Protein AF-A0A937QDV8-F1 (afdb_monomer)

Mean predicted aligned error: 10.95 Å

Foldseek 3Di:
DVVDKDKDKDKDKDFDAPVNCVVVVHPDHTGIDIDIDIDIGDPPCDVVNCVVPDPDDPPPDD

pLDDT: mean 71.27, std 15.76, range [39.19, 91.62]

Radius of gyration: 14.42 Å; Cα contacts (8 Å, |Δi|>4): 66; chains: 1; bounding 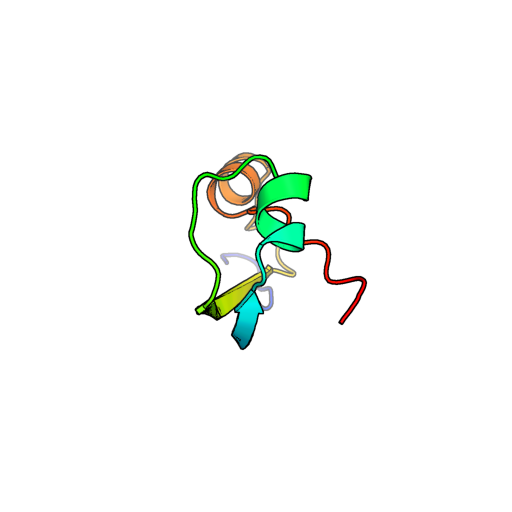box: 30×24×38 Å

Solvent-accessible surface area (backbone atoms only — not comparable to full-atom values): 4166 Å² total; per-residue (Å²): 109,101,83,54,62,56,76,47,79,48,76,45,83,42,77,45,50,58,68,60,26,64,78,68,74,45,101,64,79,56,46,83,45,75,47,78,48,80,45,69,71,36,90,71,68,41,73,70,56,40,70,75,68,63,73,87,71,76,91,77,81,129

Sequence (62 aa):
MPRGGNLTIETANVDLDEAYFDDHGVEKMSGSYVMLAISDTGIGMDEETRSRISCALSPTQI

Secondary structure (DSSP, 8-state):
-TT---EEEEEEEEEE-HHHHHHHT----SEEEEEEEEEE-STT--HHHHHHH---------

Nearest PDB structures (foldseek):
  7qep-assembly1_D6  TM=3.304E-01  e=9.303E+00  Encephalitozoon cuniculi GB-M1

Structure (mmCIF, N/CA/C/O backbone):
data_AF-A0A937QDV8-F1
#
_entry.id   AF-A0A937QDV8-F1
#
loop_
_atom_site.group_PDB
_atom_site.id
_atom_site.type_symbol
_atom_site.label_atom_id
_atom_site.label_alt_id
_atom_site.label_comp_id
_atom_site.label_asym_id
_atom_site.label_entity_id
_atom_site.label_seq_id
_atom_site.pdbx_PDB_ins_code
_atom_site.Cartn_x
_atom_site.Cartn_y
_atom_site.Cartn_z
_atom_site.occupancy
_atom_site.B_iso_or_equiv
_atom_site.auth_seq_id
_atom_site.auth_comp_id
_atom_site.auth_asym_id
_atom_site.auth_atom_id
_atom_site.pdbx_PDB_model_num
ATOM 1 N N . MET A 1 1 ? -8.111 2.815 18.483 1.00 58.03 1 MET A N 1
ATOM 2 C CA . MET A 1 1 ? -9.380 3.450 18.063 1.00 58.03 1 MET A CA 1
ATOM 3 C C . MET A 1 1 ? -10.316 3.568 19.260 1.00 58.03 1 MET A C 1
ATOM 5 O O . MET A 1 1 ? -10.680 2.533 19.805 1.00 58.03 1 MET A O 1
ATOM 9 N N . PRO A 1 2 ? -10.703 4.775 19.703 1.00 53.84 2 PRO A N 1
ATOM 10 C CA . PRO A 1 2 ? -11.502 4.961 20.923 1.00 53.84 2 PRO A CA 1
ATOM 11 C C . PRO A 1 2 ? -12.948 4.423 20.846 1.00 53.84 2 PRO A C 1
ATOM 13 O O . PRO A 1 2 ? -13.609 4.330 21.873 1.00 53.84 2 PRO A O 1
ATOM 16 N N . ARG A 1 3 ? -13.443 4.040 19.657 1.00 59.75 3 ARG A N 1
ATOM 17 C CA . ARG A 1 3 ? -14.796 3.483 19.438 1.00 59.75 3 ARG A CA 1
ATOM 18 C C . ARG A 1 3 ? -14.824 2.059 18.853 1.00 59.75 3 ARG A C 1
ATOM 20 O O . ARG A 1 3 ? -15.896 1.584 18.495 1.00 59.75 3 ARG A O 1
ATOM 27 N N . GLY A 1 4 ? -13.675 1.384 18.771 1.00 71.50 4 GLY A N 1
ATOM 28 C CA . GLY A 1 4 ? -13.532 0.106 18.059 1.00 71.50 4 GLY A CA 1
ATOM 29 C C . GLY A 1 4 ? -13.368 0.260 16.537 1.00 71.50 4 GLY A C 1
ATOM 30 O O . GLY A 1 4 ? -13.581 1.342 15.990 1.00 71.50 4 GLY A O 1
ATOM 31 N N . GLY A 1 5 ? -12.931 -0.824 15.890 1.00 70.94 5 GLY A N 1
ATOM 32 C CA . GLY A 1 5 ? -12.585 -0.925 14.465 1.00 70.94 5 GLY A CA 1
ATOM 33 C C . GLY A 1 5 ? -11.439 -1.926 14.258 1.00 70.94 5 GLY A C 1
ATOM 34 O O . GLY A 1 5 ? -10.685 -2.181 15.199 1.00 70.94 5 GLY A O 1
ATOM 35 N N . ASN A 1 6 ? -11.336 -2.521 13.068 1.00 76.19 6 ASN A N 1
ATOM 36 C CA . ASN A 1 6 ? -10.253 -3.437 12.716 1.00 76.19 6 ASN A CA 1
ATOM 37 C C . ASN A 1 6 ? -9.213 -2.697 11.880 1.00 76.19 6 ASN A C 1
ATOM 39 O O . ASN A 1 6 ? -9.535 -2.182 10.811 1.00 76.19 6 ASN A O 1
ATOM 43 N N . LEU A 1 7 ? -7.975 -2.689 12.373 1.00 80.75 7 LEU A N 1
ATOM 44 C CA . LEU A 1 7 ? -6.802 -2.315 11.596 1.00 80.75 7 LEU A CA 1
ATOM 45 C C . LEU A 1 7 ? -6.161 -3.601 11.077 1.00 80.75 7 LEU A C 1
ATOM 47 O O . LEU A 1 7 ? -5.675 -4.418 11.860 1.00 80.75 7 LEU A O 1
ATOM 51 N N . THR A 1 8 ? -6.159 -3.759 9.765 1.00 82.69 8 THR A N 1
ATOM 52 C CA . THR A 1 8 ? -5.522 -4.863 9.061 1.00 82.69 8 THR A CA 1
ATOM 53 C C . THR A 1 8 ? -4.235 -4.356 8.424 1.00 82.69 8 THR A C 1
ATOM 55 O O . THR A 1 8 ? -4.244 -3.358 7.703 1.00 82.69 8 THR A O 1
ATOM 58 N N . ILE A 1 9 ? -3.126 -5.040 8.705 1.00 84.81 9 ILE A N 1
ATOM 59 C CA . ILE A 1 9 ? -1.830 -4.800 8.069 1.00 84.81 9 ILE A CA 1
ATOM 60 C C . ILE A 1 9 ? -1.462 -6.067 7.310 1.00 84.81 9 ILE A C 1
ATOM 62 O O . ILE A 1 9 ? -1.405 -7.144 7.903 1.00 84.81 9 ILE A O 1
ATOM 66 N N . GLU A 1 10 ? -1.202 -5.926 6.018 1.00 89.06 10 GLU A N 1
ATOM 67 C CA . GLU A 1 10 ? -0.830 -7.024 5.134 1.00 89.06 10 GLU A CA 1
ATOM 68 C C . GLU A 1 10 ? 0.510 -6.729 4.476 1.00 89.06 10 GLU A C 1
ATOM 70 O O . GLU A 1 10 ? 0.813 -5.589 4.110 1.00 89.06 10 GLU A O 1
ATOM 75 N N . THR A 1 11 ? 1.317 -7.776 4.335 1.00 90.25 11 THR A N 1
ATOM 76 C CA . THR A 1 11 ? 2.590 -7.720 3.628 1.00 90.25 11 THR A CA 1
ATOM 77 C C . THR A 1 11 ? 2.629 -8.770 2.533 1.00 90.25 11 THR A C 1
ATOM 79 O O . THR A 1 11 ? 2.182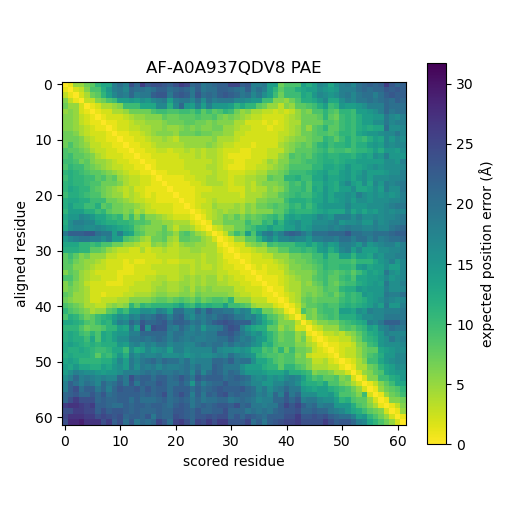 -9.902 2.721 1.00 90.25 11 THR A O 1
ATOM 82 N N . ALA A 1 12 ? 3.183 -8.397 1.384 1.00 88.88 12 ALA A N 1
ATOM 83 C CA . ALA A 1 12 ? 3.408 -9.312 0.274 1.00 88.88 12 ALA A CA 1
ATOM 84 C C . ALA A 1 12 ? 4.736 -8.994 -0.408 1.00 88.88 12 ALA A C 1
ATOM 86 O O . ALA A 1 12 ? 5.123 -7.832 -0.510 1.00 88.88 12 ALA A O 1
ATOM 87 N N . ASN A 1 13 ? 5.423 -10.024 -0.893 1.00 91.62 13 ASN A N 1
ATOM 88 C CA . ASN A 1 13 ? 6.545 -9.823 -1.804 1.00 91.62 13 ASN A CA 1
ATOM 89 C C . ASN A 1 13 ? 5.977 -9.505 -3.188 1.00 91.62 13 ASN A C 1
ATOM 91 O O . ASN A 1 13 ? 5.078 -10.208 -3.651 1.00 91.62 13 ASN A O 1
ATOM 95 N N . VAL A 1 14 ? 6.489 -8.458 -3.825 1.00 89.00 14 VAL A N 1
ATOM 96 C CA . VAL A 1 14 ? 6.092 -8.035 -5.169 1.00 89.00 14 VAL A CA 1
ATOM 97 C C . VAL A 1 14 ? 7.343 -7.747 -5.983 1.00 89.00 14 VAL A C 1
ATOM 99 O O . VAL A 1 14 ? 8.257 -7.081 -5.503 1.00 89.00 14 VAL A O 1
ATOM 102 N N . ASP A 1 15 ? 7.389 -8.248 -7.208 1.00 89.75 15 ASP A N 1
ATOM 103 C CA . ASP A 1 15 ? 8.439 -7.894 -8.155 1.00 89.75 15 ASP A CA 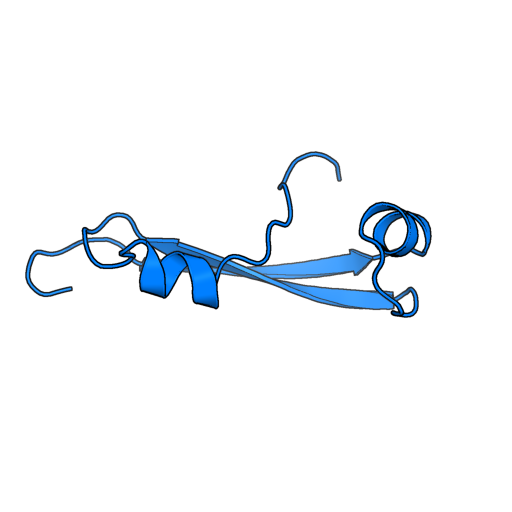1
ATOM 104 C C . ASP A 1 15 ? 7.901 -6.769 -9.040 1.00 89.75 15 ASP A C 1
ATOM 106 O O . ASP A 1 15 ? 6.887 -6.940 -9.715 1.00 89.75 15 ASP A O 1
ATOM 110 N N . LEU A 1 16 ? 8.541 -5.600 -8.977 1.00 87.81 16 LEU A N 1
ATOM 111 C CA . LEU A 1 16 ? 8.168 -4.434 -9.777 1.00 87.81 16 LEU A CA 1
ATOM 112 C C . LEU A 1 16 ? 9.138 -4.313 -10.949 1.00 87.81 16 LEU A C 1
ATOM 114 O O . LEU A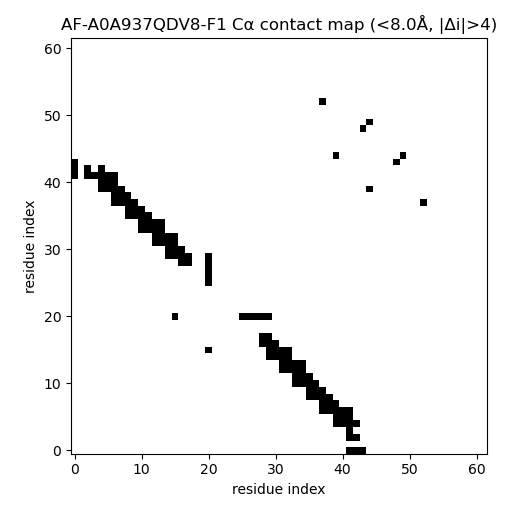 1 16 ? 10.359 -4.327 -10.758 1.00 87.81 16 LEU A O 1
ATOM 118 N N . ASP A 1 17 ? 8.592 -4.206 -12.154 1.00 85.81 17 ASP A N 1
ATOM 119 C CA . ASP A 1 17 ? 9.353 -4.040 -13.386 1.00 85.81 17 ASP A CA 1
ATOM 120 C C . ASP A 1 17 ? 9.475 -2.563 -13.789 1.00 85.81 17 ASP A C 1
ATOM 122 O O . ASP A 1 17 ? 8.958 -1.662 -13.132 1.00 85.81 17 ASP A O 1
ATOM 126 N N . GLU A 1 18 ? 10.215 -2.303 -14.864 1.00 84.56 18 GLU A N 1
ATOM 127 C CA . GLU A 1 18 ? 10.433 -0.940 -15.360 1.00 84.56 18 GLU A CA 1
ATOM 128 C C . GLU A 1 18 ? 9.131 -0.294 -15.852 1.00 84.56 18 GLU A C 1
ATOM 130 O O . GLU A 1 18 ? 8.920 0.894 -15.621 1.00 84.56 18 GLU A O 1
ATOM 135 N N . ALA A 1 19 ? 8.216 -1.081 -16.432 1.00 85.50 19 ALA A N 1
ATOM 136 C CA . ALA A 1 19 ? 6.936 -0.583 -16.929 1.00 85.50 19 ALA A CA 1
ATOM 137 C C . ALA A 1 19 ? 6.084 0.018 -15.804 1.00 85.50 19 ALA A C 1
ATOM 139 O O . ALA A 1 19 ? 5.463 1.065 -15.982 1.00 85.50 19 ALA A O 1
ATOM 140 N N . TYR A 1 20 ? 6.100 -0.607 -14.625 1.00 83.12 20 TYR A N 1
ATOM 141 C CA . TYR A 1 20 ? 5.443 -0.075 -13.440 1.00 83.12 20 TYR A CA 1
ATOM 142 C C . TYR A 1 20 ? 5.986 1.304 -13.029 1.00 83.12 20 TYR A C 1
ATOM 144 O O . TYR A 1 20 ? 5.214 2.209 -12.699 1.00 83.12 20 TYR A O 1
ATOM 152 N N . PHE A 1 21 ? 7.310 1.479 -13.043 1.00 83.56 21 PHE A N 1
ATOM 153 C CA . PHE A 1 21 ? 7.958 2.734 -12.654 1.00 83.56 21 PHE A CA 1
ATOM 154 C C . PHE A 1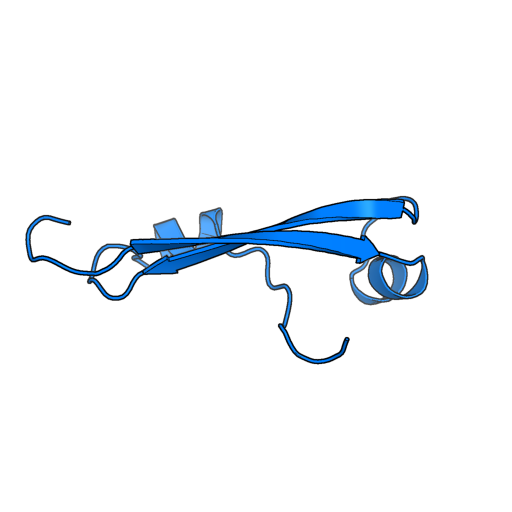 21 ? 7.747 3.849 -13.679 1.00 83.56 21 PHE A C 1
ATOM 156 O O . PHE A 1 21 ? 7.510 4.993 -13.279 1.00 83.56 21 PHE A O 1
ATOM 163 N N . ASP A 1 22 ? 7.763 3.504 -14.966 1.00 83.56 22 ASP A N 1
ATOM 164 C CA . ASP A 1 22 ? 7.481 4.425 -16.065 1.00 83.56 22 ASP A CA 1
ATOM 165 C C . ASP A 1 22 ? 6.041 4.956 -15.998 1.00 83.56 22 ASP A C 1
ATOM 167 O O . ASP A 1 22 ? 5.824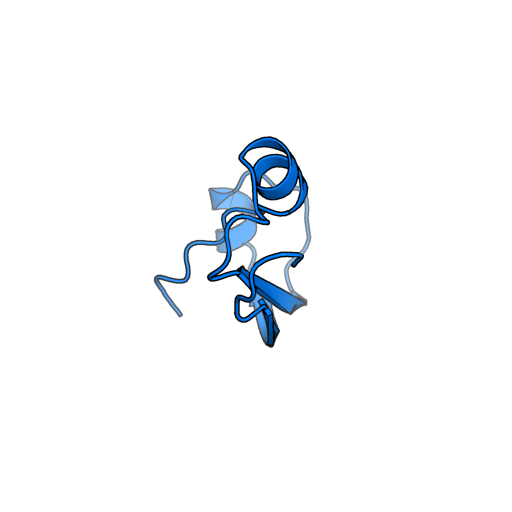 6.164 -16.109 1.00 83.56 22 ASP A O 1
ATOM 171 N N . ASP A 1 23 ? 5.062 4.080 -15.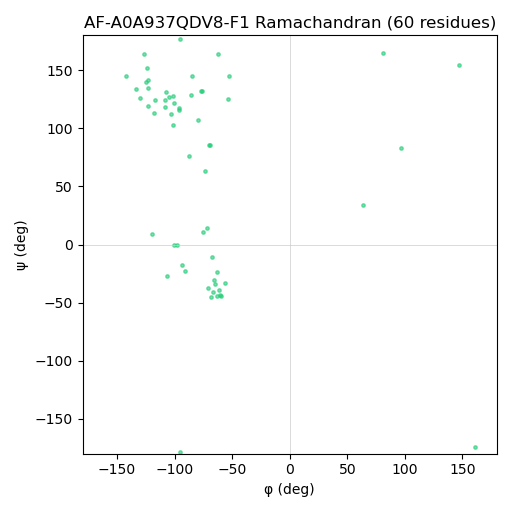743 1.00 85.00 23 ASP A N 1
ATOM 172 C CA . ASP A 1 23 ? 3.642 4.455 -15.646 1.00 85.00 23 ASP A CA 1
ATOM 173 C C . ASP A 1 23 ? 3.354 5.368 -14.438 1.00 85.00 23 ASP A C 1
ATOM 175 O O . ASP A 1 23 ? 2.496 6.250 -14.492 1.00 85.00 23 ASP A O 1
ATOM 179 N N . HIS A 1 24 ? 4.124 5.217 -13.354 1.00 81.31 24 HIS A N 1
ATOM 180 C CA . HIS A 1 24 ? 3.943 5.982 -12.114 1.00 81.31 24 HIS A CA 1
ATOM 181 C C . HIS A 1 24 ? 4.921 7.162 -11.961 1.00 81.31 24 HIS A C 1
ATOM 183 O O . HIS A 1 24 ? 4.849 7.888 -10.966 1.00 81.31 24 HIS A O 1
ATOM 189 N N . GLY A 1 25 ? 5.824 7.381 -12.926 1.00 75.75 25 GLY A N 1
ATOM 190 C CA . GLY A 1 25 ? 6.772 8.501 -12.937 1.00 75.75 25 GLY A CA 1
ATOM 191 C C . GLY A 1 25 ? 7.782 8.483 -11.785 1.00 75.75 25 GLY A C 1
ATOM 192 O O . GLY A 1 25 ? 8.143 9.539 -11.260 1.00 75.75 25 GLY A O 1
ATOM 193 N N . VAL A 1 26 ? 8.212 7.297 -11.348 1.00 78.44 26 VAL A N 1
ATOM 194 C CA . VAL A 1 26 ? 9.120 7.132 -10.204 1.00 78.44 26 VAL A CA 1
ATOM 195 C C . VAL A 1 26 ? 10.503 6.708 -10.695 1.00 78.44 26 VAL A C 1
ATOM 197 O O . VAL A 1 26 ? 10.640 5.666 -11.320 1.00 78.44 26 VAL A O 1
ATOM 200 N N . GLU A 1 27 ? 11.554 7.458 -10.347 1.00 67.31 27 GLU A N 1
ATOM 201 C CA . GLU A 1 27 ? 12.954 7.119 -10.672 1.00 67.31 27 GLU A CA 1
ATOM 202 C C . GLU A 1 27 ? 13.489 5.959 -9.802 1.00 67.31 27 GLU A C 1
ATOM 204 O O . GLU A 1 27 ? 14.391 6.128 -8.978 1.00 67.31 27 GLU A O 1
ATOM 209 N N . LYS A 1 28 ? 12.906 4.764 -9.921 1.00 70.81 28 LYS A N 1
ATOM 210 C CA . LYS A 1 28 ? 13.373 3.554 -9.230 1.00 70.81 28 LYS A CA 1
ATOM 211 C C . LYS A 1 28 ? 13.671 2.432 -10.217 1.00 70.81 28 LYS A C 1
ATOM 213 O O . LYS A 1 28 ? 13.109 2.366 -11.299 1.00 70.81 28 LYS A O 1
ATOM 218 N N . MET A 1 29 ? 14.600 1.567 -9.816 1.00 73.69 29 MET A N 1
ATOM 219 C CA . MET A 1 29 ? 15.034 0.411 -10.598 1.00 73.69 29 MET A CA 1
ATOM 220 C C . MET A 1 29 ? 14.110 -0.783 -10.370 1.00 73.69 29 MET A C 1
ATOM 222 O O . MET A 1 29 ? 13.675 -1.010 -9.246 1.00 73.69 29 MET A O 1
ATOM 226 N N . SER A 1 30 ? 13.891 -1.581 -11.413 1.00 79.50 30 SER A N 1
ATOM 227 C CA . SER A 1 30 ? 13.221 -2.880 -11.316 1.00 79.50 30 SER A CA 1
ATOM 228 C C . SER A 1 30 ? 13.858 -3.793 -10.258 1.00 79.50 30 SER A C 1
ATOM 230 O O . SER A 1 30 ? 15.071 -3.765 -10.025 1.00 79.50 30 SER A O 1
ATOM 232 N N . GLY A 1 31 ? 13.036 -4.599 -9.584 1.00 85.44 31 GLY A N 1
ATOM 233 C CA . GLY A 1 31 ? 13.510 -5.512 -8.546 1.00 85.44 31 GLY A CA 1
ATOM 234 C C . GLY A 1 31 ? 12.427 -6.007 -7.594 1.00 85.44 31 GLY A C 1
ATOM 235 O O . GLY A 1 31 ? 11.241 -5.728 -7.764 1.00 85.44 31 GLY A O 1
ATOM 236 N N . SER A 1 32 ? 12.857 -6.749 -6.574 1.00 88.75 32 SER A N 1
ATOM 237 C CA . SER A 1 32 ? 11.972 -7.298 -5.547 1.00 88.75 32 SER A CA 1
ATOM 238 C C . SER A 1 32 ? 11.719 -6.290 -4.429 1.00 88.75 32 SER A C 1
ATOM 240 O O . SER A 1 32 ? 12.646 -5.758 -3.812 1.00 88.75 32 SER A O 1
ATOM 242 N N . TYR A 1 33 ? 10.444 -6.079 -4.131 1.00 86.69 33 TYR A N 1
ATOM 243 C CA . TYR A 1 33 ? 9.940 -5.164 -3.120 1.00 86.69 33 TYR A CA 1
ATOM 244 C C . TYR A 1 33 ? 8.999 -5.884 -2.155 1.00 86.69 33 TYR A C 1
ATOM 246 O O . TYR A 1 33 ? 8.490 -6.972 -2.418 1.00 86.69 33 TYR A O 1
ATOM 254 N N . VAL A 1 34 ? 8.744 -5.242 -1.017 1.00 87.62 34 VAL A N 1
ATOM 255 C CA . VAL A 1 34 ? 7.685 -5.653 -0.096 1.00 87.62 34 VAL A CA 1
ATOM 256 C C . VAL A 1 34 ? 6.566 -4.625 -0.184 1.00 87.62 34 VAL A C 1
ATOM 258 O O . VAL A 1 34 ? 6.771 -3.449 0.118 1.00 87.62 34 VAL A O 1
ATOM 261 N N . MET A 1 35 ? 5.384 -5.072 -0.594 1.00 88.12 35 MET A N 1
ATOM 262 C CA . MET A 1 35 ? 4.152 -4.302 -0.506 1.00 88.12 35 MET A CA 1
ATOM 263 C C . MET A 1 35 ? 3.671 -4.305 0.942 1.00 88.12 35 MET A C 1
ATOM 265 O O . MET A 1 35 ? 3.604 -5.359 1.576 1.00 88.12 35 MET A O 1
ATOM 269 N N . LEU A 1 36 ? 3.318 -3.126 1.448 1.00 87.25 36 LEU A N 1
ATOM 270 C CA . LEU A 1 36 ? 2.679 -2.945 2.746 1.00 87.25 36 LEU A CA 1
ATOM 271 C C . LEU A 1 36 ? 1.304 -2.318 2.518 1.00 87.25 36 LEU A C 1
ATOM 273 O O . LEU A 1 36 ? 1.219 -1.170 2.086 1.00 87.25 36 LEU A O 1
ATOM 277 N N . ALA A 1 37 ? 0.241 -3.062 2.814 1.00 84.50 37 ALA A N 1
ATOM 278 C CA . ALA A 1 37 ? -1.130 -2.573 2.741 1.00 84.50 37 ALA A CA 1
ATOM 279 C C . ALA A 1 37 ? -1.680 -2.369 4.156 1.00 84.50 37 ALA A C 1
ATOM 281 O O . ALA A 1 37 ? -1.559 -3.240 5.018 1.00 84.50 37 ALA A O 1
ATOM 282 N N . ILE A 1 38 ? -2.271 -1.200 4.404 1.00 81.69 38 ILE A N 1
ATOM 283 C CA . ILE A 1 38 ? -2.864 -0.844 5.695 1.00 81.69 38 ILE A CA 1
ATOM 284 C C . ILE A 1 38 ? -4.328 -0.489 5.447 1.00 81.69 38 ILE A C 1
ATOM 286 O O . ILE A 1 38 ? -4.625 0.452 4.714 1.00 81.69 38 ILE A O 1
ATOM 290 N N . SER A 1 39 ? -5.238 -1.239 6.063 1.00 79.06 39 SER A N 1
ATOM 291 C CA . SER A 1 39 ? -6.684 -1.039 5.965 1.00 79.06 39 SER A CA 1
ATOM 292 C C . SER A 1 39 ? -7.276 -0.838 7.350 1.00 79.06 39 SER A C 1
ATOM 294 O O . SER A 1 39 ? -6.938 -1.559 8.282 1.00 79.06 39 SER A O 1
ATOM 296 N N . ASP A 1 40 ? -8.154 0.146 7.495 1.00 77.00 40 ASP A N 1
ATOM 297 C CA . ASP A 1 40 ? -8.791 0.494 8.759 1.00 77.00 40 ASP A CA 1
ATOM 298 C C . ASP A 1 40 ? -10.304 0.596 8.563 1.00 77.00 40 ASP A C 1
ATOM 300 O O . ASP A 1 40 ? -10.774 1.315 7.680 1.00 77.00 40 ASP A O 1
ATOM 304 N N . THR A 1 41 ? -11.074 -0.129 9.376 1.00 70.19 41 THR A N 1
ATOM 305 C CA . THR A 1 41 ? -12.544 -0.096 9.341 1.00 70.19 41 THR A CA 1
ATOM 306 C C . THR A 1 41 ? -13.156 0.823 10.396 1.00 70.19 41 THR A C 1
ATOM 308 O O . THR A 1 41 ? -14.383 0.875 10.512 1.00 70.19 41 THR A O 1
ATOM 311 N N . GLY A 1 42 ? -12.353 1.485 11.231 1.00 67.31 42 GLY A N 1
ATOM 312 C CA . GLY A 1 42 ? -12.865 2.474 12.177 1.00 67.31 42 GLY A CA 1
ATOM 313 C C . GLY A 1 42 ? -12.793 3.906 11.643 1.00 67.31 42 GLY A C 1
ATOM 314 O O . GLY A 1 42 ? -12.357 4.181 10.534 1.00 67.31 42 GLY A O 1
ATOM 315 N N . ILE A 1 43 ? -13.210 4.856 12.479 1.00 61.03 43 ILE A N 1
ATOM 316 C CA . ILE A 1 43 ? -13.190 6.303 12.184 1.00 61.03 43 ILE A CA 1
ATOM 317 C C . ILE A 1 43 ? -11.782 6.937 12.268 1.00 61.03 43 ILE A C 1
ATOM 319 O O . ILE A 1 43 ? -11.674 8.154 12.363 1.00 61.03 43 ILE A O 1
ATOM 323 N N . GLY A 1 44 ? -10.722 6.124 12.368 1.00 60.53 44 GLY A N 1
ATOM 324 C CA . GLY A 1 44 ? -9.376 6.549 12.776 1.00 60.53 44 GLY A CA 1
ATOM 325 C C . GLY A 1 44 ? -8.432 6.899 11.630 1.00 60.53 44 GLY A C 1
ATOM 326 O O . GLY A 1 44 ? -7.450 7.593 11.868 1.00 60.53 44 GLY A O 1
ATOM 327 N N . MET A 1 45 ? -8.736 6.475 10.405 1.00 64.31 45 MET A N 1
ATOM 328 C CA . MET A 1 45 ? -8.148 7.037 9.195 1.00 64.31 45 MET A CA 1
ATOM 329 C C . MET A 1 45 ? -8.973 8.242 8.733 1.00 64.31 45 MET A C 1
ATOM 331 O O . MET A 1 45 ? -9.764 8.156 7.791 1.00 64.31 45 MET A O 1
ATOM 335 N N . ASP A 1 46 ? -8.801 9.373 9.418 1.00 62.62 46 ASP A N 1
ATOM 336 C CA . ASP A 1 46 ? -9.221 10.663 8.875 1.00 62.62 46 ASP A CA 1
ATOM 337 C C . ASP A 1 46 ? -8.445 10.991 7.585 1.00 62.62 46 ASP A C 1
ATOM 339 O O . ASP A 1 46 ? -7.445 10.354 7.241 1.00 62.62 46 ASP A O 1
ATOM 343 N N . GLU A 1 47 ? -8.942 11.957 6.816 1.00 59.66 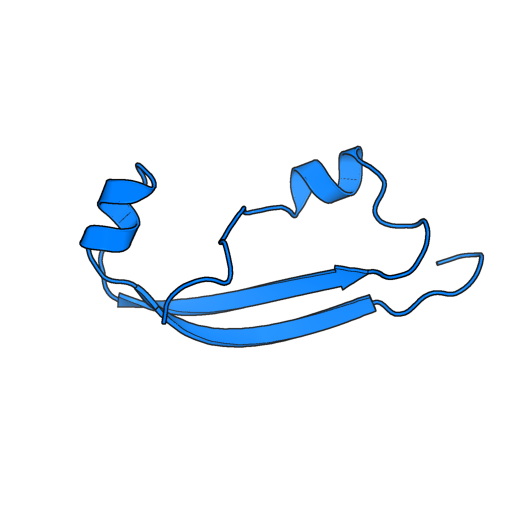47 GLU A N 1
ATOM 344 C CA . GLU A 1 47 ? -8.380 12.330 5.510 1.00 59.66 47 GLU A CA 1
ATOM 345 C C . GLU A 1 47 ? -6.889 12.714 5.603 1.00 59.66 47 GLU A C 1
ATOM 347 O O . GLU A 1 47 ? -6.102 12.407 4.709 1.00 59.66 47 GLU A O 1
ATOM 352 N N . GLU A 1 48 ? -6.481 13.306 6.729 1.00 57.12 48 GLU A N 1
ATOM 353 C CA . GLU A 1 48 ? -5.097 13.679 7.023 1.00 57.12 48 GLU A CA 1
ATOM 354 C C . GLU A 1 48 ? -4.200 12.446 7.219 1.00 57.12 48 GLU A C 1
ATOM 356 O O . GLU A 1 48 ? -3.121 12.351 6.629 1.00 57.12 48 GLU A O 1
ATOM 361 N N . THR A 1 49 ? -4.660 11.455 7.985 1.00 64.06 49 THR A N 1
ATOM 362 C CA . THR A 1 49 ? -3.953 10.181 8.174 1.00 64.06 49 THR A CA 1
ATOM 363 C C . THR A 1 49 ? -3.901 9.379 6.872 1.00 64.06 49 THR A C 1
ATOM 365 O O . THR A 1 49 ? -2.844 8.847 6.519 1.00 64.06 49 THR A O 1
ATOM 368 N N . ARG A 1 50 ? -4.996 9.355 6.097 1.00 60.88 50 ARG A N 1
ATOM 369 C CA . ARG A 1 50 ? -5.036 8.732 4.762 1.00 60.88 50 ARG A CA 1
ATOM 370 C C . ARG A 1 50 ? -4.051 9.386 3.806 1.00 60.88 50 ARG A C 1
ATOM 372 O O . ARG A 1 50 ? -3.323 8.669 3.132 1.00 60.88 50 ARG A O 1
ATOM 379 N N . SER A 1 51 ? -3.952 10.713 3.790 1.00 58.78 51 SER A N 1
ATOM 380 C CA . SER A 1 51 ? -3.022 11.433 2.910 1.00 58.78 51 SER A CA 1
ATOM 381 C C . SER A 1 51 ? -1.547 11.126 3.193 1.00 58.78 51 SER A C 1
ATOM 383 O O . SER A 1 51 ? -0.717 11.311 2.305 1.00 58.78 51 SER A O 1
ATOM 385 N N . ARG A 1 52 ? -1.198 10.679 4.407 1.00 57.75 52 ARG A N 1
ATOM 386 C CA . ARG A 1 52 ? 0.190 10.358 4.791 1.00 57.75 52 ARG A CA 1
ATOM 387 C C . ARG A 1 52 ? 0.571 8.899 4.542 1.00 57.75 52 ARG A C 1
ATOM 389 O O . ARG A 1 52 ? 1.757 8.606 4.435 1.00 57.75 52 ARG A O 1
ATOM 396 N N . ILE A 1 53 ? -0.414 8.001 4.477 1.00 58.56 53 ILE A N 1
ATOM 397 C CA . ILE A 1 53 ? -0.213 6.549 4.328 1.00 58.56 53 ILE A CA 1
ATOM 398 C C . ILE A 1 53 ? -0.578 6.067 2.915 1.00 58.56 53 ILE A C 1
ATOM 400 O O . ILE A 1 53 ? -0.012 5.085 2.441 1.00 58.56 53 ILE A O 1
ATOM 404 N N . SER A 1 54 ? -1.490 6.755 2.221 1.00 43.16 54 SER A N 1
ATOM 405 C CA . SER A 1 54 ? -1.962 6.398 0.881 1.00 43.16 54 SER A CA 1
ATOM 406 C C . SER A 1 54 ? -0.872 6.599 -0.172 1.00 43.16 54 SER A C 1
ATOM 408 O O . SER A 1 54 ? -0.830 7.610 -0.871 1.00 43.16 54 SER A O 1
ATOM 410 N N . CYS A 1 55 ? -0.023 5.592 -0.340 1.00 40.91 55 CYS A N 1
ATOM 411 C CA . CYS A 1 55 ? 0.596 5.317 -1.625 1.00 40.91 55 CYS A CA 1
ATOM 412 C C . CYS A 1 55 ? -0.453 4.569 -2.459 1.00 40.91 55 CYS A C 1
ATOM 414 O O . CYS A 1 55 ? -0.809 3.436 -2.138 1.00 40.91 55 CYS A O 1
ATOM 416 N N . ALA A 1 56 ? -1.026 5.244 -3.456 1.00 42.47 56 ALA A N 1
ATOM 417 C CA . ALA A 1 56 ? -2.034 4.671 -4.338 1.00 42.47 56 ALA A CA 1
ATOM 418 C C . ALA A 1 56 ? -1.383 3.625 -5.247 1.00 42.47 56 ALA A C 1
ATOM 420 O O . ALA A 1 56 ? -0.971 3.938 -6.357 1.00 42.47 56 ALA A O 1
ATOM 421 N N . LEU A 1 57 ? -1.277 2.389 -4.764 1.00 46.09 57 LEU A N 1
ATOM 422 C CA . LEU A 1 57 ? -1.051 1.237 -5.622 1.00 46.09 57 LEU A CA 1
ATOM 423 C C . LEU A 1 57 ? -2.406 0.558 -5.777 1.00 46.09 57 LEU A C 1
ATOM 425 O O . LEU A 1 57 ? -2.928 -0.056 -4.845 1.00 46.09 57 LEU A O 1
ATOM 429 N N . SER A 1 58 ? -3.029 0.777 -6.932 1.00 39.19 58 SER A N 1
ATOM 430 C CA . SER A 1 58 ? -4.229 0.049 -7.339 1.00 39.19 58 SER A CA 1
ATOM 431 C C . SER A 1 58 ? -3.938 -1.456 -7.255 1.00 39.19 58 SER A C 1
ATOM 433 O O . SER A 1 58 ? -3.000 -1.904 -7.909 1.00 39.19 58 SER A O 1
ATOM 435 N N . PRO A 1 59 ? -4.731 -2.270 -6.529 1.00 42.00 59 PRO A N 1
ATOM 436 C CA . PRO A 1 59 ? -4.556 -3.725 -6.500 1.00 42.00 59 PRO A CA 1
ATOM 437 C C . PRO A 1 59 ? -4.972 -4.421 -7.804 1.00 42.00 59 PRO A C 1
ATOM 439 O O . PRO A 1 59 ? -5.196 -5.630 -7.812 1.00 42.00 59 PRO A O 1
ATOM 442 N N . THR A 1 60 ? -5.164 -3.683 -8.898 1.00 48.44 60 THR A N 1
ATOM 443 C CA . THR A 1 60 ? -5.697 -4.257 -10.131 1.00 48.44 60 THR A CA 1
ATOM 444 C C . THR A 1 60 ? -4.570 -4.450 -11.133 1.00 48.44 60 THR A C 1
ATOM 446 O O . THR A 1 60 ? -4.055 -3.473 -11.663 1.00 48.44 60 THR A O 1
ATOM 449 N N . GLN A 1 61 ? -4.297 -5.733 -11.395 1.00 43.44 61 GLN A N 1
ATOM 450 C CA . GLN A 1 61 ? -3.334 -6.340 -12.325 1.00 43.44 61 GLN A CA 1
ATOM 451 C C . GLN A 1 61 ? -1.991 -6.745 -11.702 1.00 43.44 61 GLN A C 1
ATOM 453 O O . GLN A 1 61 ? -0.985 -6.054 -11.809 1.00 43.44 61 GLN A O 1
ATOM 458 N N . ILE A 1 62 ? -2.021 -7.937 -11.094 1.00 41.09 62 ILE A N 1
ATOM 459 C CA . ILE A 1 62 ? -1.000 -8.972 -11.318 1.00 41.09 62 ILE A CA 1
ATOM 460 C C . ILE A 1 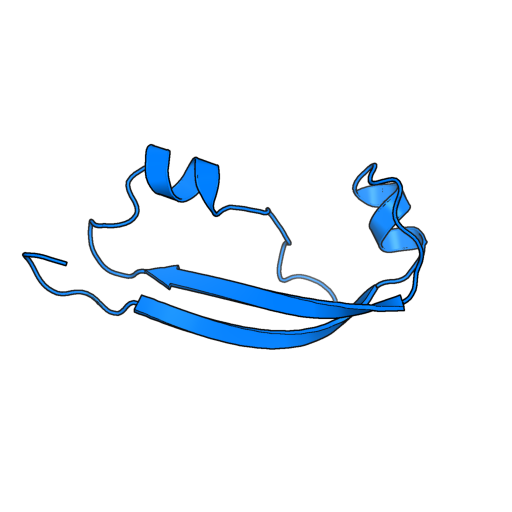62 ? -1.454 -9.779 -12.538 1.00 41.09 62 ILE A C 1
ATOM 462 O O . ILE A 1 62 ? -2.686 -10.005 -12.640 1.00 41.09 62 ILE A O 1
#